Protein AF-A0AAV6YXL8-F1 (afdb_monomer_lite)

Structure (mmCIF, N/CA/C/O backbone):
data_AF-A0AAV6YXL8-F1
#
_entry.id   AF-A0AAV6YXL8-F1
#
loop_
_atom_site.group_PDB
_atom_site.id
_atom_site.type_symbol
_atom_site.label_atom_id
_atom_site.label_alt_id
_atom_site.label_comp_id
_atom_site.label_asym_id
_atom_site.label_entity_id
_atom_site.label_seq_id
_atom_site.pdbx_PDB_ins_code
_atom_site.Cartn_x
_atom_site.Cartn_y
_atom_site.Cartn_z
_atom_site.occupancy
_atom_site.B_iso_or_equiv
_atom_site.auth_seq_id
_atom_site.auth_comp_id
_atom_site.auth_asym_id
_atom_site.auth_atom_id
_atom_site.pdbx_PDB_model_num
ATOM 1 N N . MET A 1 1 ? -14.604 2.917 6.054 1.00 58.84 1 MET A N 1
ATOM 2 C CA . MET A 1 1 ? -14.615 3.523 4.702 1.00 58.84 1 MET A CA 1
ATOM 3 C C . MET A 1 1 ? -13.216 3.337 4.126 1.00 58.84 1 MET A C 1
ATOM 5 O O . MET A 1 1 ? -12.267 3.564 4.863 1.00 58.84 1 MET A O 1
ATOM 9 N N . VAL A 1 2 ? -13.074 2.840 2.894 1.00 69.81 2 VAL A N 1
ATOM 10 C CA . VAL A 1 2 ? -11.760 2.556 2.281 1.00 69.81 2 VAL A CA 1
ATOM 11 C C . VAL A 1 2 ? -11.340 3.763 1.444 1.00 69.81 2 VAL A C 1
ATOM 13 O O . VAL A 1 2 ? -12.095 4.184 0.570 1.00 69.81 2 VAL A O 1
ATOM 16 N N . HIS A 1 3 ? -10.162 4.331 1.714 1.00 80.69 3 HIS A N 1
ATOM 17 C CA . HIS A 1 3 ? -9.624 5.441 0.922 1.00 80.69 3 HIS A CA 1
ATOM 18 C C . HIS A 1 3 ? -9.340 4.992 -0.526 1.00 80.69 3 HIS A C 1
ATOM 20 O O . HIS A 1 3 ? -9.017 3.829 -0.770 1.00 80.69 3 HIS A O 1
ATOM 26 N N . SER A 1 4 ? -9.467 5.898 -1.500 1.00 84.00 4 SER A N 1
ATOM 27 C CA . SER A 1 4 ? -9.400 5.574 -2.937 1.00 84.00 4 SER A CA 1
ATOM 28 C C . SER A 1 4 ? -8.100 4.874 -3.350 1.00 84.00 4 SER A C 1
ATOM 30 O O . SER A 1 4 ? -8.143 3.969 -4.181 1.00 84.00 4 SER A O 1
ATOM 32 N N . SER A 1 5 ? -6.976 5.216 -2.713 1.00 80.94 5 SER A N 1
ATOM 33 C CA . SER A 1 5 ? -5.658 4.582 -2.909 1.00 80.94 5 SER A CA 1
ATOM 34 C C . SER A 1 5 ? -5.628 3.074 -2.615 1.00 80.94 5 SER A C 1
ATOM 36 O O . SER A 1 5 ? -4.765 2.358 -3.118 1.00 80.94 5 SER A O 1
ATOM 38 N N . TYR A 1 6 ? -6.581 2.581 -1.824 1.00 83.88 6 TYR A N 1
ATOM 39 C CA . TYR A 1 6 ? -6.676 1.185 -1.397 1.00 83.88 6 TYR A CA 1
ATOM 40 C C . TYR A 1 6 ? -7.799 0.411 -2.101 1.00 83.88 6 TYR A C 1
ATOM 42 O O . TYR A 1 6 ? -8.034 -0.767 -1.800 1.00 83.88 6 TYR A O 1
ATOM 50 N N . ARG A 1 7 ? -8.521 1.052 -3.032 1.00 86.12 7 ARG A N 1
ATOM 51 C CA . ARG A 1 7 ? -9.658 0.447 -3.735 1.00 86.12 7 ARG A CA 1
ATOM 52 C C . ARG A 1 7 ? -9.200 -0.767 -4.547 1.00 86.12 7 ARG A C 1
ATOM 54 O O . ARG A 1 7 ? -8.239 -0.692 -5.301 1.00 86.12 7 ARG A O 1
ATOM 61 N N . GLY A 1 8 ? -9.885 -1.899 -4.376 1.00 88.38 8 GLY A N 1
ATOM 62 C CA . GLY A 1 8 ? -9.566 -3.158 -5.067 1.00 88.38 8 GLY A CA 1
ATOM 63 C C . GLY A 1 8 ? -8.327 -3.895 -4.538 1.00 88.38 8 GLY A C 1
ATOM 64 O O . GLY A 1 8 ? -8.106 -5.047 -4.901 1.00 88.38 8 GLY A O 1
ATOM 65 N N . ARG A 1 9 ? -7.546 -3.263 -3.654 1.00 90.12 9 ARG A N 1
ATOM 66 C CA . ARG A 1 9 ? -6.368 -3.854 -3.003 1.00 90.12 9 ARG A CA 1
ATOM 67 C C . ARG A 1 9 ? -6.655 -4.295 -1.575 1.00 90.12 9 ARG A C 1
ATOM 69 O O . ARG A 1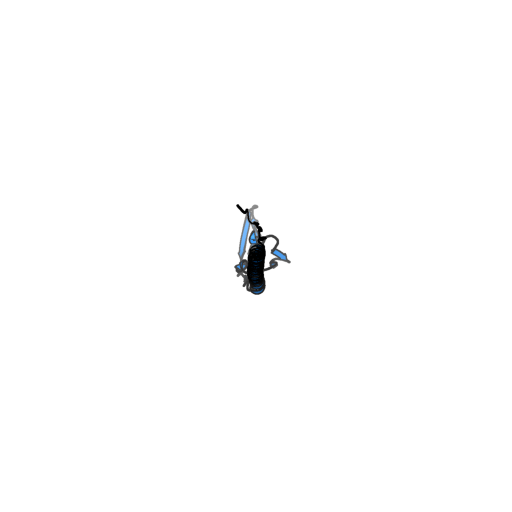 9 ? -5.953 -5.155 -1.064 1.00 90.12 9 ARG A O 1
ATOM 76 N N . THR A 1 10 ? -7.674 -3.728 -0.934 1.00 89.69 10 THR A N 1
ATOM 77 C CA . THR A 1 10 ? -8.016 -4.040 0.457 1.00 89.69 10 THR A CA 1
ATOM 78 C C . THR A 1 10 ? -9.213 -4.960 0.582 1.00 89.69 10 THR A C 1
ATOM 80 O O . THR A 1 10 ? -10.173 -4.879 -0.182 1.00 89.69 10 THR A O 1
ATOM 83 N N . GLU A 1 11 ? -9.141 -5.836 1.573 1.00 90.06 11 GLU A N 1
ATOM 84 C CA . GLU A 1 11 ? -10.178 -6.792 1.930 1.00 90.06 11 GLU A CA 1
ATOM 85 C C . GLU A 1 11 ? -10.206 -6.907 3.457 1.00 90.06 11 GLU A C 1
ATOM 87 O O . GLU A 1 11 ? -9.155 -7.045 4.078 1.00 90.06 11 GLU A O 1
ATOM 92 N N . LEU A 1 12 ? -11.391 -6.842 4.067 1.00 86.19 12 LEU A N 1
ATOM 93 C CA . LEU A 1 12 ? -11.545 -7.209 5.474 1.00 86.19 12 LEU A CA 1
ATOM 94 C C . LEU A 1 12 ? -11.766 -8.717 5.554 1.00 86.19 12 LEU A C 1
ATOM 96 O O . LEU A 1 12 ? -12.677 -9.245 4.918 1.00 86.19 12 LEU A O 1
ATOM 100 N N . ARG A 1 13 ? -10.928 -9.400 6.329 1.00 85.69 13 ARG A N 1
ATOM 101 C CA . ARG A 1 13 ? -11.048 -10.825 6.630 1.00 85.69 13 ARG A CA 1
ATOM 102 C C 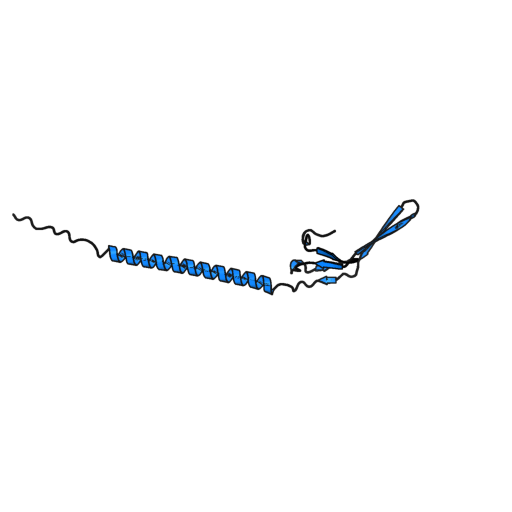. ARG A 1 13 ? -11.411 -10.980 8.100 1.00 85.69 13 ARG A C 1
ATOM 104 O O . ARG A 1 13 ? -10.907 -10.259 8.954 1.00 85.69 13 ARG A O 1
ATOM 111 N N . GLY A 1 14 ? -12.315 -11.908 8.397 1.00 82.69 14 GLY A N 1
ATOM 112 C CA . GLY A 1 14 ? -12.743 -12.133 9.776 1.00 82.69 14 GLY A CA 1
ATOM 113 C C . GLY A 1 14 ? -13.383 -10.890 10.425 1.00 82.69 14 GLY A C 1
ATOM 114 O O . GLY A 1 14 ? -14.026 -10.100 9.730 1.00 82.69 14 GLY A O 1
ATOM 115 N N . PRO A 1 15 ? -13.248 -10.721 11.755 1.00 79.25 15 PRO A N 1
ATOM 116 C CA . PRO A 1 15 ? -13.937 -9.664 12.495 1.00 79.25 15 PRO A CA 1
ATOM 117 C C . PRO A 1 15 ? -13.429 -8.250 12.181 1.00 79.25 15 PRO A C 1
ATOM 119 O O . PRO A 1 15 ? -14.227 -7.314 12.152 1.00 79.25 15 PRO A O 1
ATOM 122 N N . ALA A 1 16 ? -12.116 -8.083 11.980 1.00 83.69 16 ALA A N 1
ATOM 123 C CA . ALA A 1 16 ? -11.490 -6.774 11.770 1.00 83.69 16 ALA A CA 1
ATOM 124 C C . ALA A 1 16 ? -10.113 -6.836 11.075 1.00 83.69 16 ALA A C 1
ATOM 126 O O . ALA A 1 16 ? -9.376 -5.848 11.105 1.00 83.69 16 ALA A O 1
ATOM 127 N N . ASP A 1 17 ? -9.742 -7.960 10.453 1.00 87.38 17 ASP A N 1
ATOM 128 C CA . ASP A 1 17 ? -8.394 -8.109 9.903 1.00 87.38 17 ASP A CA 1
ATOM 129 C C . ASP A 1 17 ? -8.315 -7.427 8.537 1.00 87.38 17 ASP A C 1
ATOM 131 O O . ASP A 1 17 ? -8.953 -7.841 7.567 1.00 87.38 17 ASP A O 1
ATOM 135 N N . LEU A 1 18 ? -7.523 -6.360 8.444 1.00 88.06 18 LEU A N 1
ATOM 136 C CA . LEU A 1 18 ? -7.296 -5.654 7.189 1.00 88.06 18 LEU A CA 1
ATOM 137 C C . LEU A 1 18 ? -6.216 -6.364 6.373 1.00 88.06 18 LEU A C 1
ATOM 139 O O . LEU A 1 18 ? -5.033 -6.327 6.705 1.00 88.06 18 LEU A O 1
ATOM 143 N N . HIS A 1 19 ? -6.618 -6.961 5.257 1.00 89.69 19 HIS A N 1
ATOM 144 C CA . HIS A 1 19 ? -5.706 -7.494 4.259 1.00 89.69 19 HIS A CA 1
ATOM 145 C C . HIS A 1 19 ? -5.460 -6.457 3.158 1.00 89.69 19 HIS A C 1
ATOM 147 O O . HIS A 1 19 ? -6.408 -5.930 2.577 1.00 89.69 19 HIS A O 1
ATOM 153 N N . ILE A 1 20 ? -4.189 -6.188 2.847 1.00 90.06 20 ILE A N 1
ATOM 154 C CA . ILE A 1 20 ? -3.762 -5.275 1.778 1.00 90.06 20 ILE A CA 1
ATOM 155 C C . ILE A 1 20 ? -2.952 -6.073 0.752 1.00 90.06 20 ILE A C 1
ATOM 157 O O . ILE A 1 20 ? -1.903 -6.631 1.067 1.00 90.06 20 ILE A O 1
ATOM 161 N N . LYS A 1 21 ? -3.444 -6.145 -0.485 1.00 89.25 21 LYS A N 1
ATOM 162 C CA . LYS A 1 21 ? -2.800 -6.838 -1.604 1.00 89.25 21 LYS A CA 1
ATOM 163 C C . LYS A 1 21 ? -1.787 -5.931 -2.293 1.00 89.25 21 LYS A C 1
ATOM 165 O O . LYS A 1 21 ? -2.084 -4.778 -2.614 1.00 89.25 21 LYS A O 1
ATOM 170 N N . GLY A 1 22 ? -0.619 -6.504 -2.586 1.00 86.31 22 GLY A N 1
ATOM 171 C CA . GLY A 1 22 ? 0.456 -5.833 -3.315 1.00 86.31 22 GLY A CA 1
ATOM 172 C C . GLY A 1 22 ? 0.967 -4.596 -2.584 1.00 86.31 22 GLY A C 1
ATOM 173 O O . GLY A 1 22 ? 0.958 -3.528 -3.180 1.00 86.31 22 GLY A O 1
ATOM 174 N N . VAL A 1 23 ? 1.312 -4.733 -1.299 1.00 86.31 23 VAL A N 1
ATOM 175 C CA . VAL A 1 23 ? 1.867 -3.651 -0.464 1.00 86.31 23 VAL A CA 1
ATOM 176 C C . VAL A 1 23 ? 3.075 -3.013 -1.158 1.00 86.31 23 VAL A C 1
ATOM 178 O O . VAL A 1 23 ? 3.979 -3.725 -1.594 1.00 86.31 23 VAL A O 1
ATOM 181 N N . ASP A 1 24 ? 3.076 -1.687 -1.239 1.00 83.06 24 ASP A N 1
ATOM 182 C CA . ASP A 1 24 ? 4.117 -0.862 -1.858 1.00 83.06 24 ASP A CA 1
ATOM 183 C C . ASP A 1 24 ? 4.573 0.248 -0.889 1.00 83.06 24 ASP A C 1
ATOM 185 O O . ASP A 1 24 ? 3.991 0.458 0.176 1.00 83.06 24 ASP A O 1
ATOM 189 N N . ILE A 1 25 ? 5.621 0.985 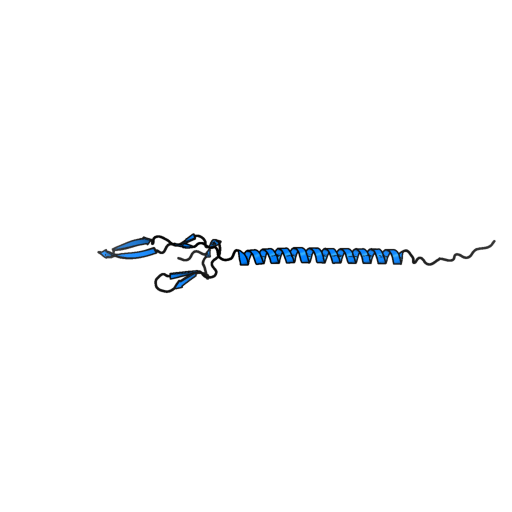-1.254 1.00 83.19 25 ILE A N 1
ATOM 190 C CA . ILE A 1 25 ? 6.228 2.039 -0.433 1.00 83.19 25 ILE A CA 1
ATOM 191 C C . ILE A 1 25 ? 5.242 3.154 -0.063 1.00 83.19 25 ILE A C 1
ATOM 193 O O . ILE A 1 25 ? 5.351 3.757 1.002 1.00 83.19 25 ILE A O 1
ATOM 197 N N . VAL A 1 26 ? 4.250 3.410 -0.919 1.00 83.12 26 VAL A N 1
ATOM 198 C CA . VAL A 1 26 ? 3.200 4.411 -0.674 1.00 83.12 26 VAL A CA 1
ATOM 199 C C . VAL A 1 26 ? 2.235 4.002 0.439 1.00 83.12 26 VAL A C 1
ATOM 201 O O . VAL A 1 26 ? 1.533 4.854 0.976 1.00 83.12 26 VAL A O 1
ATOM 204 N N . ASP A 1 27 ? 2.213 2.719 0.803 1.00 86.25 27 ASP A N 1
ATOM 205 C CA . ASP A 1 27 ? 1.376 2.196 1.879 1.00 86.25 27 ASP A CA 1
ATOM 206 C C . ASP A 1 27 ? 2.073 2.285 3.251 1.00 86.25 27 ASP A C 1
ATOM 208 O O . ASP A 1 27 ? 1.482 1.872 4.253 1.00 86.25 27 ASP A O 1
ATOM 212 N N . HIS A 1 28 ? 3.308 2.818 3.313 1.00 88.25 28 HIS A N 1
ATOM 213 C CA . HIS A 1 28 ? 4.036 3.055 4.561 1.00 88.25 28 HIS A CA 1
ATOM 214 C C . HIS A 1 28 ? 3.302 4.100 5.413 1.00 88.25 28 HIS A C 1
ATOM 216 O O . HIS A 1 28 ? 3.410 5.314 5.208 1.00 88.25 28 HIS A O 1
ATOM 222 N N . ALA A 1 29 ? 2.555 3.609 6.396 1.00 88.94 29 ALA A N 1
ATOM 223 C CA . ALA A 1 29 ? 1.717 4.409 7.271 1.00 88.94 29 ALA A CA 1
ATOM 224 C C . ALA A 1 29 ? 1.441 3.672 8.587 1.00 88.94 29 ALA A C 1
ATOM 226 O O . ALA A 1 29 ? 1.680 2.468 8.723 1.00 88.94 29 ALA A O 1
ATOM 227 N N . THR A 1 30 ? 0.893 4.397 9.559 1.00 90.94 30 THR A N 1
ATOM 228 C CA . THR A 1 30 ? 0.306 3.792 10.756 1.00 90.94 30 THR A CA 1
ATOM 229 C C . THR A 1 30 ? -1.168 3.510 10.499 1.00 90.94 30 THR A C 1
ATOM 231 O O . THR A 1 30 ? -1.939 4.419 10.191 1.00 90.94 30 THR A O 1
ATOM 234 N N . TYR A 1 31 ? -1.562 2.249 10.637 1.00 89.62 31 TYR A N 1
ATOM 235 C CA . TYR A 1 31 ? -2.934 1.796 10.459 1.00 89.62 31 TYR A CA 1
ATOM 236 C C . TYR A 1 31 ? -3.620 1.694 11.812 1.00 89.62 31 TYR A C 1
ATOM 238 O O . TYR A 1 31 ? -3.082 1.101 12.745 1.00 89.62 31 TYR A O 1
ATOM 246 N N . TYR A 1 32 ? -4.823 2.252 11.909 1.00 90.06 32 TYR A N 1
ATOM 247 C CA . TYR A 1 32 ? -5.624 2.234 13.126 1.00 90.06 32 TYR A CA 1
ATOM 248 C C . TYR A 1 32 ? -6.881 1.403 12.902 1.00 90.06 32 TYR A C 1
ATOM 250 O O . TYR A 1 32 ? -7.621 1.622 11.943 1.00 90.06 32 TYR A O 1
ATOM 258 N N . CYS A 1 33 ? -7.137 0.475 13.818 1.00 89.81 33 CYS A N 1
ATOM 259 C CA . CYS A 1 33 ? -8.443 -0.152 13.946 1.00 89.81 33 CYS A CA 1
ATOM 260 C C . CYS A 1 33 ? -9.300 0.705 14.881 1.00 89.81 33 CYS A C 1
ATOM 262 O O . CYS A 1 33 ? -8.803 1.181 15.905 1.00 89.81 33 CYS A O 1
ATOM 264 N N . PHE A 1 34 ? -10.568 0.914 14.539 1.00 90.56 34 PHE A N 1
ATOM 265 C CA . PHE A 1 34 ? -11.516 1.593 15.411 1.00 90.56 34 PHE A CA 1
ATOM 266 C C . PHE A 1 34 ? -12.833 0.830 15.465 1.00 90.56 34 PHE A C 1
ATOM 268 O O . PHE A 1 34 ? -13.234 0.183 14.497 1.00 90.56 34 PHE A O 1
ATOM 275 N N . VAL A 1 35 ? -13.522 0.947 16.595 1.00 89.62 35 VAL A N 1
ATOM 276 C CA . VAL A 1 35 ? -14.861 0.392 16.790 1.00 89.62 35 VAL A CA 1
ATOM 277 C C . VAL A 1 35 ? -15.840 1.517 17.092 1.00 89.62 35 VAL A C 1
ATOM 279 O O . VAL A 1 35 ? -15.537 2.430 17.860 1.00 89.62 35 VAL A O 1
ATOM 282 N N . LEU A 1 36 ? -17.017 1.456 16.470 1.00 91.62 36 LEU A N 1
ATOM 283 C CA . LEU A 1 36 ? -18.137 2.345 16.761 1.00 91.62 36 LEU A CA 1
ATOM 284 C C . LEU A 1 36 ? -19.111 1.601 17.672 1.00 91.62 36 LEU A C 1
ATOM 286 O O . LEU A 1 36 ? -19.833 0.710 17.228 1.00 91.62 36 LEU A O 1
ATOM 290 N N . LEU A 1 37 ? -19.133 1.981 18.942 1.00 90.94 37 LEU A N 1
ATOM 291 C CA . LEU A 1 37 ? -20.068 1.452 19.923 1.00 90.94 37 LEU A CA 1
ATOM 292 C C . LEU A 1 37 ? -21.318 2.323 19.904 1.00 90.94 37 LEU A C 1
ATOM 294 O O . LEU A 1 37 ? -21.220 3.542 20.023 1.00 90.94 37 LEU A O 1
ATOM 298 N N . LYS A 1 38 ? -22.484 1.701 19.750 1.00 92.25 38 LYS A N 1
ATOM 299 C CA . LYS A 1 38 ? -23.786 2.367 19.827 1.00 92.25 38 LYS A CA 1
ATOM 300 C C . LYS A 1 38 ? -24.522 1.859 21.055 1.00 92.25 38 LYS A C 1
ATOM 302 O O . LYS A 1 38 ? -24.599 0.650 21.254 1.00 92.25 38 LYS A O 1
ATOM 307 N N . PHE A 1 39 ? -25.079 2.762 21.849 1.00 89.62 39 PHE A N 1
ATOM 308 C CA . PHE A 1 39 ? -25.836 2.406 23.048 1.00 89.62 39 PHE A CA 1
ATOM 309 C C . PHE A 1 39 ? -27.125 3.217 23.138 1.00 89.62 39 PHE A C 1
ATOM 311 O O . PHE A 1 39 ? -27.218 4.354 22.673 1.00 89.62 39 PHE A O 1
ATOM 318 N N . CYS A 1 40 ? -28.136 2.595 23.736 1.00 89.75 40 CYS A N 1
ATOM 319 C CA . CYS A 1 40 ? -29.426 3.214 23.988 1.00 89.75 40 CYS A CA 1
ATOM 320 C C . CYS A 1 40 ? -29.356 3.986 25.304 1.00 89.75 40 CYS A C 1
ATOM 322 O O . CYS A 1 40 ? -29.081 3.403 26.350 1.00 89.75 40 CYS A O 1
ATOM 324 N N . LYS A 1 41 ? -29.644 5.287 25.258 1.00 85.88 41 LYS A N 1
ATOM 325 C CA . LYS A 1 41 ? -29.641 6.168 26.435 1.00 85.88 41 LYS A CA 1
ATOM 326 C C . LYS A 1 41 ? -31.029 6.309 27.085 1.00 85.88 41 LYS A C 1
ATOM 328 O O . LYS A 1 41 ? -31.191 7.088 28.016 1.00 85.88 41 LYS A O 1
ATOM 333 N N . GLY A 1 42 ? -32.021 5.554 26.596 1.00 81.62 42 GLY A N 1
ATOM 334 C CA . GLY A 1 42 ? -33.443 5.701 26.934 1.00 81.62 42 GLY A CA 1
ATOM 335 C C . GLY A 1 42 ? -34.164 6.699 26.016 1.00 81.62 42 GLY A C 1
ATOM 336 O O . GLY A 1 42 ? -33.524 7.410 25.248 1.00 81.62 42 GLY A O 1
ATOM 337 N N . ASN A 1 43 ? -35.502 6.729 26.055 1.00 82.88 43 ASN A N 1
ATOM 338 C CA . ASN A 1 43 ? -36.350 7.671 25.299 1.00 82.88 43 ASN A CA 1
ATOM 339 C C . ASN A 1 43 ? -36.026 7.793 23.793 1.00 82.88 43 ASN A C 1
ATOM 341 O O . ASN A 1 43 ? -36.030 8.892 23.246 1.00 82.88 43 ASN A O 1
ATOM 345 N N . ASN A 1 44 ? -35.732 6.676 23.116 1.00 79.94 44 ASN A N 1
ATOM 346 C CA . ASN A 1 44 ? -35.330 6.636 21.698 1.00 79.94 44 ASN A CA 1
ATOM 347 C C . ASN A 1 44 ? -34.051 7.432 21.360 1.00 79.94 44 ASN A C 1
ATOM 349 O O . ASN A 1 44 ? -33.755 7.658 20.188 1.00 79.94 44 ASN A O 1
ATOM 353 N N . ILE A 1 45 ? -33.269 7.831 22.365 1.00 84.81 45 ILE A N 1
ATOM 354 C CA . ILE A 1 45 ? -31.990 8.511 22.176 1.00 84.81 45 ILE A CA 1
ATOM 355 C C . ILE A 1 45 ? -30.905 7.445 22.013 1.00 84.81 45 ILE A C 1
ATOM 357 O O . ILE A 1 45 ? -30.663 6.630 22.910 1.00 84.81 45 ILE A O 1
ATOM 361 N N . MET A 1 46 ? -30.242 7.463 20.858 1.00 86.56 46 MET A N 1
ATOM 362 C CA . MET A 1 46 ? -29.013 6.710 20.626 1.00 86.56 46 MET A CA 1
ATOM 363 C C . MET A 1 46 ? -27.808 7.602 20.881 1.00 86.56 46 MET A C 1
ATOM 365 O O . MET A 1 46 ? -27.780 8.760 20.471 1.00 86.56 46 MET A O 1
ATOM 369 N N . ASP A 1 47 ? -26.803 7.030 21.523 1.00 90.75 47 ASP A N 1
ATOM 370 C CA . ASP A 1 47 ? -25.497 7.645 21.709 1.00 90.75 47 ASP A CA 1
ATOM 371 C C . ASP A 1 47 ? -24.435 6.728 21.087 1.00 90.75 47 ASP A C 1
ATOM 373 O O . ASP A 1 47 ? -24.669 5.529 20.874 1.00 90.75 47 ASP A O 1
ATOM 377 N N . SER A 1 48 ? -23.289 7.295 20.723 1.00 92.81 48 SER A N 1
ATOM 378 C CA . SER A 1 48 ? -22.217 6.530 20.099 1.00 92.81 48 SER A CA 1
ATOM 379 C C . SER A 1 48 ? -20.841 7.036 20.483 1.00 92.81 48 SER A C 1
ATOM 381 O O . SER A 1 48 ? -20.579 8.234 20.426 1.00 92.81 48 SER A O 1
ATOM 383 N N . ILE A 1 49 ? -19.940 6.107 20.792 1.00 93.62 49 ILE A N 1
ATOM 384 C CA . ILE A 1 49 ? -18.528 6.387 21.060 1.00 93.62 49 ILE A CA 1
ATOM 385 C C . ILE A 1 49 ? -17.683 5.641 20.032 1.00 93.62 49 ILE A C 1
ATOM 387 O O . ILE A 1 49 ? -17.940 4.477 19.717 1.00 93.62 49 ILE A O 1
ATOM 391 N N . ILE A 1 50 ? -16.651 6.317 19.531 1.00 94.12 50 ILE A N 1
ATOM 392 C CA . ILE A 1 50 ? -15.597 5.704 18.726 1.00 94.12 50 ILE A CA 1
ATOM 393 C C . ILE A 1 50 ? -14.413 5.421 19.645 1.00 94.12 50 ILE A C 1
ATOM 395 O O . ILE A 1 50 ? -13.939 6.322 20.334 1.00 94.12 50 ILE A O 1
ATOM 399 N N . GLN A 1 51 ? -13.927 4.183 19.640 1.00 92.62 51 GLN A N 1
ATOM 400 C CA . GLN A 1 51 ? -12.678 3.816 20.303 1.00 92.62 51 GLN A CA 1
ATOM 401 C C . GLN A 1 51 ? -11.639 3.432 19.260 1.00 92.62 51 GLN A C 1
ATOM 403 O O . GLN A 1 51 ? -11.947 2.694 18.324 1.00 92.62 51 GLN A O 1
ATOM 408 N N . TYR A 1 52 ? -10.416 3.919 19.440 1.00 92.69 52 TYR A N 1
ATOM 409 C CA . TYR A 1 52 ? -9.286 3.642 18.562 1.00 92.69 52 TYR A CA 1
ATOM 410 C C . TYR A 1 52 ? -8.322 2.679 19.247 1.00 92.69 52 TYR A C 1
ATOM 412 O O . TYR A 1 52 ? -8.016 2.829 20.429 1.00 92.69 52 TYR A O 1
ATOM 420 N N . GLY A 1 53 ? -7.822 1.704 18.495 1.00 91.12 53 GLY A N 1
ATOM 421 C CA . GLY A 1 53 ? -6.675 0.909 18.909 1.00 91.12 53 GLY A CA 1
ATOM 422 C C . GLY A 1 53 ? -5.382 1.727 18.875 1.00 91.12 53 GLY A C 1
ATOM 423 O O . GLY A 1 53 ? -5.324 2.810 18.293 1.00 91.12 53 GLY A O 1
ATOM 424 N N . ASN A 1 54 ? -4.313 1.165 19.443 1.00 93.88 54 ASN A N 1
ATOM 425 C CA . ASN A 1 54 ? -3.009 1.830 19.578 1.00 93.88 54 ASN A CA 1
ATOM 426 C C . ASN A 1 54 ? -2.308 2.138 18.235 1.00 93.88 54 ASN A C 1
ATOM 428 O O . ASN A 1 54 ? -1.328 2.876 18.185 1.00 93.88 54 ASN A O 1
ATOM 432 N N . GLY A 1 55 ? -2.819 1.571 17.142 1.00 92.12 55 GLY A N 1
ATOM 433 C CA . GLY A 1 55 ? -2.231 1.666 15.814 1.00 92.12 55 GLY A CA 1
ATOM 434 C C . GLY A 1 55 ? -1.109 0.652 15.594 1.00 92.12 55 GLY A C 1
ATOM 435 O O . GLY A 1 55 ? -0.483 0.151 16.527 1.00 92.12 55 GLY A O 1
ATOM 436 N N . THR A 1 56 ? -0.863 0.317 14.334 1.00 91.12 56 THR A N 1
ATOM 437 C CA . THR A 1 56 ? 0.226 -0.569 13.917 1.00 91.12 56 THR A CA 1
ATOM 438 C C . THR A 1 56 ? 0.947 0.064 12.743 1.00 91.12 56 THR A C 1
ATOM 440 O O . THR A 1 56 ? 0.320 0.447 11.754 1.00 91.12 56 THR A O 1
ATOM 443 N N . LYS A 1 57 ? 2.267 0.208 12.864 1.00 91.44 57 LYS A N 1
ATOM 444 C CA . LYS A 1 57 ? 3.095 0.762 11.798 1.00 91.44 57 LYS A CA 1
ATOM 445 C C . LYS A 1 57 ? 3.352 -0.316 10.750 1.00 91.44 57 LYS A C 1
ATOM 447 O O . LYS A 1 57 ? 3.841 -1.392 11.087 1.00 91.44 57 LYS A O 1
ATOM 452 N N . LEU A 1 58 ? 3.014 -0.025 9.498 1.00 87.88 58 LEU A N 1
ATOM 453 C CA . LEU A 1 58 ? 3.385 -0.856 8.362 1.00 87.88 58 LEU A CA 1
ATOM 454 C C . LEU A 1 58 ? 4.630 -0.256 7.717 1.00 87.88 58 LEU A C 1
ATOM 456 O O . LEU A 1 58 ? 4.557 0.781 7.057 1.00 87.88 58 LEU A O 1
ATOM 460 N N . ASP A 1 59 ? 5.765 -0.921 7.895 1.00 83.88 59 ASP A N 1
ATOM 461 C CA . ASP A 1 59 ? 6.999 -0.533 7.227 1.00 83.88 59 ASP A CA 1
ATOM 462 C C . ASP A 1 59 ? 7.042 -1.175 5.831 1.00 83.88 59 ASP A C 1
ATOM 464 O O . ASP A 1 59 ? 7.338 -2.359 5.663 1.00 83.88 59 ASP A O 1
ATOM 468 N N . GLY A 1 60 ? 6.692 -0.386 4.811 1.00 66.69 60 GLY A N 1
ATOM 469 C CA . GLY A 1 60 ? 6.735 -0.776 3.402 1.00 66.69 60 GLY A CA 1
ATOM 470 C C . GLY A 1 60 ? 8.166 -0.909 2.877 1.00 66.69 60 GLY A C 1
ATOM 471 O O . GLY A 1 60 ? 8.598 -0.101 2.065 1.00 66.69 60 GLY A O 1
ATOM 472 N N . ASN A 1 61 ? 8.906 -1.929 3.317 1.00 60.19 61 ASN A N 1
ATOM 473 C CA . ASN A 1 61 ? 10.196 -2.302 2.713 1.00 60.19 61 ASN A CA 1
ATOM 474 C C . ASN A 1 61 ? 10.034 -3.190 1.462 1.00 60.19 61 ASN A C 1
ATOM 476 O O . ASN A 1 61 ? 11.018 -3.569 0.825 1.00 60.19 61 ASN A O 1
ATOM 480 N N . GLY A 1 62 ? 8.798 -3.545 1.104 1.00 55.38 62 GLY A N 1
ATOM 481 C CA . GLY A 1 62 ? 8.499 -4.378 -0.053 1.00 55.38 62 GLY A CA 1
ATOM 482 C C . GLY A 1 62 ? 8.732 -3.632 -1.365 1.00 55.38 62 GLY A C 1
ATOM 483 O O . GLY A 1 62 ? 8.186 -2.556 -1.569 1.00 55.38 62 GLY A O 1
ATOM 484 N N . SER A 1 63 ? 9.491 -4.255 -2.274 1.00 54.00 63 SER A N 1
ATOM 485 C CA . SER A 1 63 ? 9.616 -3.890 -3.696 1.00 54.00 63 SER A CA 1
ATOM 486 C C . SER A 1 63 ? 10.654 -2.821 -4.095 1.00 54.00 63 SER A C 1
ATOM 488 O O . SER A 1 63 ? 10.587 -2.277 -5.203 1.00 54.00 63 SER A O 1
ATOM 490 N N . LEU A 1 64 ? 11.707 -2.587 -3.305 1.00 52.12 64 LEU A N 1
ATOM 491 C CA . LEU A 1 64 ? 12.897 -1.929 -3.876 1.00 52.12 64 LEU A CA 1
ATOM 492 C C . LEU A 1 64 ? 13.491 -2.749 -5.037 1.00 52.12 64 LEU A C 1
ATOM 494 O O . LEU A 1 64 ? 13.911 -2.173 -6.035 1.00 52.12 64 LEU A O 1
ATOM 498 N N . GLU A 1 65 ? 13.467 -4.082 -4.960 1.00 51.81 65 GLU A N 1
ATOM 499 C CA . GLU A 1 65 ? 14.018 -4.950 -6.011 1.00 51.81 65 GLU A CA 1
ATOM 500 C C . GLU A 1 65 ? 13.204 -4.934 -7.309 1.00 51.81 65 GLU A C 1
ATOM 502 O O . GLU A 1 65 ? 13.786 -4.847 -8.389 1.00 51.81 65 GLU A O 1
ATOM 507 N N . SER A 1 66 ? 11.867 -4.950 -7.231 1.00 51.31 66 SER A N 1
ATOM 508 C CA . SER A 1 66 ? 11.023 -4.933 -8.435 1.00 51.31 66 SER A CA 1
ATOM 509 C C . SER A 1 66 ? 11.165 -3.605 -9.177 1.00 51.31 66 SER A C 1
ATOM 511 O O . SER A 1 66 ? 11.427 -3.592 -10.377 1.00 51.31 66 SER A O 1
ATOM 513 N N . ARG A 1 67 ? 11.108 -2.472 -8.459 1.00 53.31 67 ARG A N 1
ATOM 514 C CA . ARG A 1 67 ? 11.276 -1.139 -9.060 1.00 53.31 67 ARG A CA 1
ATOM 515 C C . ARG A 1 67 ? 12.674 -0.953 -9.657 1.00 53.31 67 ARG A C 1
ATOM 517 O O . ARG A 1 67 ? 12.793 -0.462 -10.775 1.00 53.31 67 ARG A O 1
ATOM 524 N N . ARG A 1 68 ? 13.717 -1.431 -8.967 1.00 56.88 68 ARG A N 1
ATOM 525 C CA . ARG A 1 68 ? 15.098 -1.400 -9.471 1.00 56.88 68 ARG A CA 1
ATOM 526 C C . ARG A 1 68 ? 15.250 -2.233 -10.747 1.00 56.88 68 ARG A C 1
ATOM 528 O O . ARG A 1 68 ? 15.929 -1.792 -11.666 1.00 56.88 68 ARG A O 1
ATOM 535 N N . ASN A 1 69 ? 14.583 -3.383 -10.847 1.00 60.28 69 ASN A N 1
ATOM 536 C CA . ASN A 1 69 ? 14.613 -4.205 -12.059 1.00 60.28 69 ASN A CA 1
ATOM 537 C C . ASN A 1 69 ? 13.921 -3.527 -13.250 1.00 60.28 69 ASN A C 1
ATOM 539 O O . ASN A 1 69 ? 14.458 -3.579 -14.356 1.00 60.28 69 ASN A O 1
ATOM 543 N N . TYR A 1 70 ? 12.786 -2.849 -13.044 1.00 65.19 70 TYR A N 1
ATOM 544 C CA . TYR A 1 70 ? 12.131 -2.084 -14.114 1.00 65.19 70 TYR A CA 1
ATOM 545 C C . TYR A 1 70 ? 12.977 -0.894 -14.579 1.00 65.19 70 TYR A C 1
ATOM 547 O O . TYR A 1 70 ? 13.104 -0.679 -15.787 1.00 65.19 70 TYR A O 1
ATOM 555 N N . ASP A 1 71 ? 13.605 -0.167 -13.655 1.00 71.94 71 ASP A N 1
ATOM 556 C CA . ASP A 1 71 ? 14.490 0.949 -14.003 1.00 71.94 71 ASP A CA 1
ATOM 557 C C . ASP A 1 71 ? 15.727 0.461 -14.773 1.00 71.94 71 ASP A C 1
ATOM 559 O O . ASP A 1 71 ? 16.072 1.022 -15.813 1.00 71.94 71 ASP A O 1
ATOM 563 N N . VAL A 1 72 ? 16.357 -0.635 -14.334 1.00 77.44 72 VAL A N 1
ATOM 564 C CA . VAL A 1 72 ? 17.518 -1.220 -15.026 1.00 77.44 72 VAL A CA 1
ATOM 565 C C . VAL A 1 72 ? 17.135 -1.726 -16.417 1.00 77.44 72 VAL A C 1
ATOM 567 O O . VAL A 1 72 ? 17.831 -1.414 -17.381 1.00 77.44 72 VAL A O 1
ATOM 570 N N . LEU A 1 73 ? 16.020 -2.450 -16.559 1.00 81.00 73 LEU A N 1
ATOM 571 C CA . LEU A 1 73 ? 15.560 -2.945 -17.861 1.00 81.00 73 LEU A CA 1
ATOM 572 C C . LEU A 1 73 ? 15.266 -1.787 -18.826 1.00 81.00 73 LEU A C 1
ATOM 574 O O . LEU A 1 73 ? 15.652 -1.839 -19.993 1.00 81.00 73 LEU A O 1
ATOM 578 N N . THR A 1 74 ? 14.630 -0.725 -18.328 1.00 83.56 74 THR A N 1
ATOM 579 C CA . THR A 1 74 ? 14.301 0.472 -19.115 1.00 83.56 74 THR A CA 1
ATOM 580 C C . THR A 1 74 ? 15.565 1.181 -19.593 1.00 83.56 74 THR A C 1
ATOM 582 O O . THR A 1 74 ? 15.672 1.529 -20.769 1.00 83.56 74 THR A O 1
ATOM 585 N N . VAL A 1 75 ? 16.560 1.340 -18.714 1.00 85.69 75 VAL A N 1
ATOM 586 C CA . VAL A 1 75 ? 17.855 1.937 -19.068 1.00 85.69 75 VAL A CA 1
ATOM 587 C C . VAL A 1 75 ? 18.606 1.066 -20.079 1.00 85.69 75 VAL A C 1
ATOM 589 O O . VAL A 1 75 ? 19.116 1.591 -21.069 1.00 85.69 75 VAL A O 1
ATOM 592 N N . VAL A 1 76 ? 18.641 -0.256 -19.886 1.00 88.56 76 VAL A N 1
ATOM 593 C CA . VAL A 1 76 ? 19.310 -1.194 -20.804 1.00 88.56 76 VAL A CA 1
ATOM 594 C C . VAL A 1 76 ? 18.657 -1.181 -22.186 1.00 88.56 76 VAL A C 1
ATOM 596 O O . VAL A 1 76 ? 19.364 -1.081 -23.189 1.00 88.56 76 VAL A O 1
ATOM 599 N N . LEU A 1 77 ? 17.323 -1.218 -22.257 1.00 89.75 77 LEU A N 1
ATOM 600 C CA . LEU A 1 77 ? 16.582 -1.122 -23.518 1.00 89.75 77 LEU A CA 1
ATOM 601 C C . LEU A 1 77 ? 16.851 0.208 -24.222 1.00 89.75 77 LEU A C 1
ATOM 603 O O . LEU A 1 77 ? 17.145 0.221 -25.416 1.00 89.75 77 LEU A O 1
ATOM 607 N N . TYR A 1 78 ? 16.809 1.320 -23.487 1.00 92.00 78 TYR A N 1
ATOM 608 C CA . TYR A 1 78 ? 17.063 2.643 -24.047 1.00 92.00 78 TYR A CA 1
ATOM 609 C C . TYR A 1 78 ? 18.481 2.768 -24.625 1.00 92.00 78 TYR A C 1
ATOM 611 O O . TYR A 1 78 ? 18.654 3.201 -25.767 1.00 92.00 78 TYR A O 1
ATOM 619 N N . VAL A 1 79 ? 19.501 2.344 -23.871 1.00 92.69 79 VAL A N 1
ATOM 620 C CA . VAL A 1 79 ? 20.901 2.362 -24.325 1.00 92.69 79 VAL A CA 1
ATOM 621 C C . VAL A 1 79 ? 21.107 1.411 -25.508 1.00 92.69 79 VAL A C 1
ATOM 623 O O . VAL A 1 79 ? 21.756 1.787 -26.486 1.00 92.69 79 VAL A O 1
ATOM 626 N N . GLY A 1 80 ? 20.522 0.211 -25.460 1.00 92.62 80 GLY A N 1
ATOM 627 C CA . GLY A 1 80 ? 20.600 -0.779 -26.535 1.00 92.62 80 GLY A CA 1
ATOM 628 C C . GLY A 1 80 ? 20.003 -0.273 -27.848 1.00 92.62 80 GLY A C 1
ATOM 629 O O . GLY A 1 80 ? 20.673 -0.300 -28.880 1.00 92.62 80 GLY A O 1
ATOM 630 N N . ILE A 1 81 ? 18.779 0.264 -27.807 1.00 94.38 81 ILE A N 1
ATOM 631 C CA . ILE A 1 81 ? 18.089 0.811 -28.985 1.00 94.38 81 ILE A CA 1
ATOM 632 C C . ILE A 1 81 ? 18.859 2.005 -29.556 1.00 94.38 81 ILE A C 1
ATOM 634 O O . ILE A 1 81 ? 19.074 2.077 -30.766 1.00 94.38 81 ILE A O 1
ATOM 638 N N . LYS A 1 82 ? 19.332 2.922 -28.703 1.00 92.94 82 LYS A N 1
ATOM 639 C CA . LYS A 1 82 ? 20.099 4.093 -29.147 1.00 92.94 82 LYS A CA 1
ATOM 640 C C . LYS A 1 82 ? 21.385 3.691 -29.875 1.00 92.94 82 LYS A C 1
ATOM 642 O O . LYS A 1 82 ? 21.686 4.246 -30.932 1.00 92.94 82 LYS A O 1
ATOM 647 N N . ASN A 1 83 ? 22.120 2.715 -29.342 1.00 92.62 83 ASN A N 1
ATOM 648 C CA . ASN A 1 83 ? 23.343 2.214 -29.972 1.00 92.62 83 ASN A CA 1
ATOM 649 C C . ASN A 1 83 ? 23.057 1.471 -31.285 1.00 92.62 83 ASN A C 1
ATOM 651 O O . ASN A 1 83 ? 23.797 1.645 -32.252 1.00 92.62 83 ASN A O 1
ATOM 655 N N . LEU A 1 84 ? 21.966 0.702 -31.351 1.00 95.12 84 LEU A N 1
ATOM 656 C CA . LEU A 1 84 ? 21.544 0.021 -32.576 1.00 95.12 84 LEU A CA 1
ATOM 657 C C . LEU A 1 84 ? 21.220 1.023 -33.693 1.00 95.12 84 LEU A C 1
ATOM 659 O O . LEU A 1 84 ? 21.715 0.881 -34.810 1.00 95.12 84 LEU A O 1
ATOM 663 N N . ILE A 1 85 ? 20.442 2.067 -33.385 1.00 95.25 85 ILE A N 1
ATOM 664 C CA . ILE A 1 85 ? 20.104 3.130 -34.345 1.00 95.25 85 ILE A CA 1
ATOM 665 C C . ILE A 1 85 ? 21.377 3.822 -34.845 1.00 95.25 85 ILE A C 1
ATOM 667 O O . ILE A 1 85 ? 21.540 4.018 -36.050 1.00 95.25 85 ILE A O 1
ATOM 671 N N . LEU A 1 86 ? 22.306 4.149 -33.941 1.00 95.06 86 LEU A N 1
ATOM 672 C CA . LEU A 1 86 ? 23.571 4.787 -34.306 1.00 95.06 86 LEU A CA 1
ATOM 673 C C . LEU A 1 86 ? 24.400 3.909 -35.260 1.00 95.06 86 LEU A C 1
ATOM 675 O O . LEU A 1 86 ? 24.921 4.408 -36.257 1.00 95.06 86 LEU A O 1
ATOM 679 N N . ALA A 1 87 ? 24.478 2.601 -35.003 1.00 94.75 87 ALA A N 1
ATOM 680 C CA . ALA A 1 87 ? 25.194 1.659 -35.861 1.00 94.75 87 ALA A CA 1
ATOM 681 C C . ALA A 1 87 ? 24.572 1.554 -37.267 1.00 94.75 87 ALA A C 1
ATOM 683 O O . ALA A 1 87 ? 25.290 1.551 -38.272 1.00 94.75 87 ALA A O 1
ATOM 684 N N . VAL A 1 88 ? 23.240 1.530 -37.365 1.00 96.00 88 VAL A N 1
ATOM 685 C CA . VAL A 1 88 ? 22.530 1.519 -38.657 1.00 96.00 88 VAL A CA 1
ATOM 686 C C . VAL A 1 88 ? 22.793 2.809 -39.443 1.00 96.00 88 VAL A C 1
ATOM 688 O O . VAL A 1 88 ? 23.104 2.757 -40.630 1.00 96.00 88 VAL A O 1
ATOM 691 N N . LEU A 1 89 ? 22.752 3.974 -38.794 1.00 95.38 89 LEU A N 1
ATOM 692 C CA . LEU A 1 89 ? 23.037 5.249 -39.462 1.00 95.38 89 LEU A CA 1
ATOM 693 C C . LEU A 1 89 ? 24.488 5.337 -39.962 1.00 95.38 89 LEU A C 1
ATOM 695 O O . LEU A 1 89 ? 24.732 5.822 -41.071 1.00 95.38 89 LEU A O 1
ATOM 699 N N . LEU A 1 90 ? 25.451 4.837 -39.182 1.00 94.62 90 LEU A N 1
ATOM 700 C CA . LEU A 1 90 ? 26.863 4.804 -39.576 1.00 94.62 90 LEU A CA 1
ATOM 701 C C . LEU A 1 90 ? 27.103 3.862 -40.759 1.00 94.62 90 LEU A C 1
ATOM 703 O O . LEU A 1 90 ? 27.781 4.238 -41.715 1.00 94.62 90 LEU A O 1
ATOM 707 N N . THR A 1 91 ? 26.518 2.664 -40.735 1.00 94.25 91 THR A N 1
ATOM 708 C CA . THR A 1 91 ? 26.646 1.703 -41.843 1.00 94.25 91 THR A CA 1
ATOM 709 C C . THR A 1 91 ? 26.023 2.240 -43.130 1.00 94.25 91 THR A C 1
ATOM 711 O O . THR A 1 91 ? 26.671 2.195 -44.175 1.00 94.25 91 THR A O 1
ATOM 714 N N . LEU A 1 92 ? 24.830 2.839 -43.065 1.00 93.88 92 LEU A N 1
ATOM 715 C CA . LEU A 1 92 ? 24.208 3.501 -44.215 1.00 93.88 92 LEU A CA 1
ATOM 716 C C . LEU A 1 92 ? 25.059 4.659 -44.752 1.00 93.88 92 LEU A C 1
ATOM 718 O O . LEU A 1 92 ? 25.234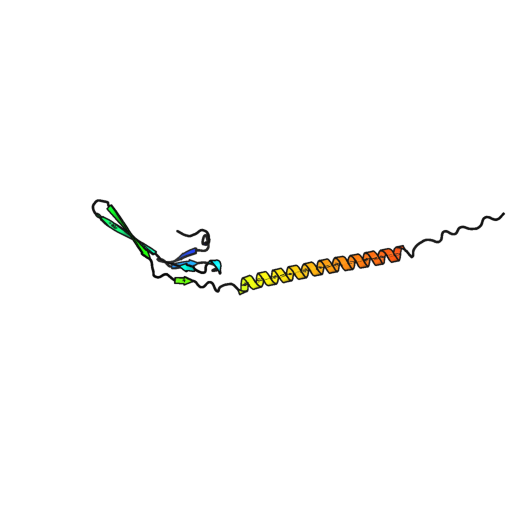 4.773 -45.965 1.00 93.88 92 LEU A O 1
ATOM 722 N N . SER A 1 93 ? 25.637 5.482 -43.874 1.00 92.19 93 SER A N 1
ATOM 723 C CA . SER A 1 93 ? 26.521 6.585 -44.277 1.00 92.19 93 SER A CA 1
ATOM 724 C C . SER A 1 93 ? 27.774 6.076 -44.995 1.00 92.19 93 SER A C 1
ATOM 726 O O . SER A 1 93 ? 28.154 6.605 -46.040 1.00 92.19 93 SER A O 1
ATOM 728 N N . LEU A 1 94 ? 28.393 5.006 -44.487 1.00 92.62 94 LEU A N 1
ATOM 729 C CA . LEU A 1 94 ? 29.550 4.377 -45.128 1.00 92.62 94 LEU A CA 1
ATOM 730 C C . LEU A 1 94 ? 29.188 3.760 -46.485 1.00 92.62 94 LEU A C 1
ATOM 732 O O . LEU A 1 94 ? 29.934 3.925 -47.451 1.00 92.62 94 LEU A O 1
ATOM 736 N N . LEU A 1 95 ? 28.034 3.093 -46.587 1.00 91.00 95 LEU A N 1
ATOM 737 C CA . LEU A 1 95 ? 27.532 2.547 -47.851 1.00 91.00 95 LEU A CA 1
ATOM 738 C C . LEU A 1 95 ? 27.250 3.654 -48.872 1.00 91.00 95 LEU A C 1
ATOM 740 O O . LEU A 1 95 ? 27.621 3.521 -50.039 1.00 91.00 95 LEU A O 1
ATOM 744 N N . TYR A 1 96 ? 26.658 4.765 -48.435 1.00 90.31 96 TYR A N 1
ATOM 745 C CA . TYR A 1 96 ? 26.408 5.928 -49.281 1.00 90.31 96 TYR A CA 1
ATOM 746 C C . TYR A 1 96 ? 27.713 6.538 -49.810 1.00 90.31 96 TYR A C 1
ATOM 748 O O . TYR A 1 96 ? 27.840 6.792 -51.010 1.00 90.31 96 TYR A O 1
ATOM 756 N N . LEU A 1 97 ? 28.721 6.703 -48.946 1.00 86.88 97 LEU A N 1
ATOM 757 C CA . LEU A 1 97 ? 30.040 7.201 -49.343 1.00 86.88 97 LEU A CA 1
ATOM 758 C C . LEU A 1 97 ? 30.759 6.245 -50.303 1.00 86.88 97 LEU A C 1
ATOM 760 O O . LEU A 1 97 ? 31.341 6.699 -51.289 1.00 86.88 97 LEU A O 1
ATOM 764 N N . LYS A 1 98 ? 30.699 4.929 -50.061 1.00 87.00 98 LYS A N 1
ATOM 765 C CA . LYS A 1 98 ? 31.281 3.920 -50.961 1.00 87.00 98 LYS A CA 1
ATOM 766 C C . LYS A 1 98 ? 30.626 3.963 -52.342 1.00 87.00 98 LYS A C 1
ATOM 768 O O . LYS A 1 98 ? 31.332 3.944 -53.346 1.00 87.00 98 LYS A O 1
ATOM 773 N N . ARG A 1 99 ? 29.294 4.069 -52.396 1.00 85.25 99 ARG A N 1
ATOM 774 C CA . ARG A 1 99 ? 28.546 4.182 -53.655 1.00 85.25 99 ARG A CA 1
ATOM 775 C C . ARG A 1 99 ? 28.915 5.450 -54.426 1.00 85.25 99 ARG A C 1
ATOM 777 O O . ARG A 1 99 ? 29.121 5.365 -55.629 1.00 85.25 99 ARG A O 1
ATOM 784 N N . ARG A 1 100 ? 29.064 6.596 -53.746 1.00 82.06 100 ARG A N 1
ATOM 785 C CA . ARG A 1 100 ? 29.520 7.842 -54.389 1.00 82.06 100 ARG A CA 1
ATOM 786 C C . ARG A 1 100 ? 30.913 7.723 -55.004 1.00 82.06 100 ARG A C 1
ATOM 788 O O . ARG A 1 100 ? 31.100 8.220 -56.106 1.00 82.06 100 ARG A O 1
ATOM 795 N N . ARG A 1 101 ? 31.871 7.070 -54.333 1.00 71.38 101 ARG A N 1
ATOM 796 C CA . ARG A 1 101 ? 33.215 6.873 -54.913 1.00 71.38 101 ARG A CA 1
ATOM 797 C C . ARG A 1 101 ? 33.165 6.029 -56.184 1.00 71.38 101 ARG A C 1
ATOM 799 O O . ARG A 1 101 ? 33.713 6.441 -57.192 1.00 71.38 101 ARG A O 1
ATOM 806 N N . LEU A 1 102 ? 32.429 4.917 -56.159 1.00 66.88 102 LEU A N 1
ATOM 807 C CA . LEU A 1 102 ? 32.281 4.041 -57.328 1.00 66.88 102 LEU A CA 1
ATOM 808 C C . LEU A 1 102 ? 31.614 4.733 -58.526 1.00 66.88 102 LEU A C 1
ATOM 810 O O . LEU A 1 102 ? 31.847 4.343 -59.661 1.00 66.88 102 LEU A O 1
ATOM 814 N N . GLN A 1 103 ? 30.787 5.750 -58.283 1.00 60.31 103 GLN A N 1
ATOM 815 C CA . GLN A 1 103 ? 30.122 6.514 -59.336 1.00 60.31 103 GLN A CA 1
ATOM 816 C C . GLN A 1 10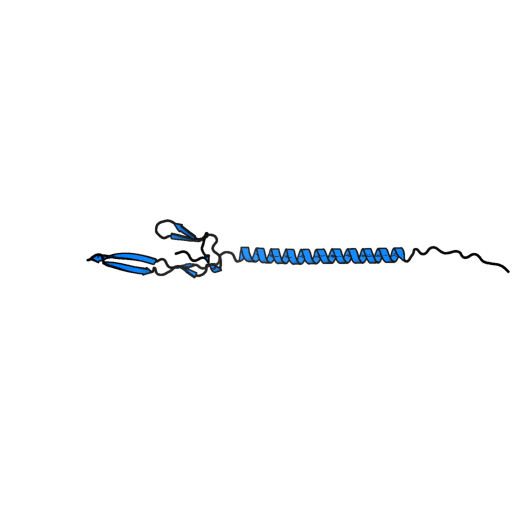3 ? 30.995 7.658 -59.891 1.00 60.31 103 GLN A C 1
ATOM 818 O O . GLN A 1 103 ? 30.685 8.181 -60.954 1.00 60.31 103 GLN A O 1
ATOM 823 N N . SER A 1 104 ? 32.079 8.029 -59.196 1.00 58.00 104 SER A N 1
ATOM 824 C CA . SER A 1 104 ? 33.037 9.056 -59.629 1.00 58.00 104 SER A CA 1
ATOM 825 C C . SER A 1 104 ? 34.181 8.503 -60.492 1.00 58.00 104 SER A C 1
ATOM 827 O O . SER A 1 104 ? 34.804 9.283 -61.200 1.00 58.00 104 SER A O 1
ATOM 829 N N . ASP A 1 105 ? 34.434 7.188 -60.466 1.00 57.09 105 ASP A N 1
ATOM 830 C CA . ASP A 1 105 ? 35.456 6.506 -61.289 1.00 57.09 105 ASP A CA 1
ATOM 831 C C . ASP A 1 105 ? 34.906 6.017 -62.652 1.00 57.09 105 ASP A C 1
ATOM 833 O O . ASP A 1 105 ? 35.557 5.250 -63.356 1.00 57.09 105 ASP A O 1
ATOM 837 N N . GLY A 1 106 ? 33.681 6.415 -63.015 1.00 49.59 106 GLY A N 1
ATOM 838 C CA . GLY A 1 106 ? 32.950 5.911 -64.182 1.00 49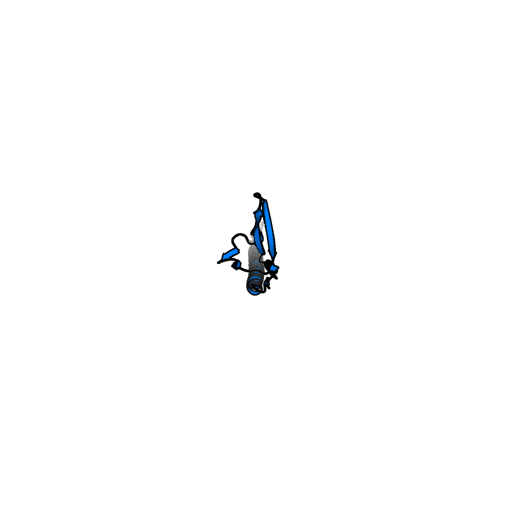.59 106 GLY A CA 1
ATOM 839 C C . GLY A 1 106 ? 32.456 6.992 -65.143 1.00 49.59 106 GLY A C 1
ATOM 840 O O . GLY A 1 106 ? 31.303 6.917 -65.566 1.00 49.59 106 GLY A O 1
ATOM 841 N N . GLU A 1 107 ? 33.277 7.989 -65.489 1.00 47.47 107 GLU A N 1
ATOM 842 C CA . GLU A 1 107 ? 33.022 8.772 -66.709 1.00 47.47 107 GLU A CA 1
ATOM 843 C C . GLU A 1 107 ? 33.481 7.984 -67.953 1.00 47.47 107 GLU A C 1
ATOM 845 O O . GLU A 1 107 ? 34.603 7.474 -67.968 1.00 47.47 107 GLU A O 1
ATOM 850 N N . PRO A 1 108 ? 32.650 7.869 -69.007 1.00 45.19 108 PRO A N 1
ATOM 851 C CA . PRO A 1 108 ? 33.092 7.371 -70.302 1.00 45.19 108 PRO A CA 1
ATOM 852 C C . PRO A 1 108 ? 33.939 8.435 -71.014 1.00 45.19 108 PRO A C 1
ATOM 854 O O . PRO A 1 108 ? 33.502 9.572 -71.184 1.00 45.19 108 PRO A O 1
ATOM 857 N N . GLU A 1 109 ? 35.128 8.044 -71.480 1.00 43.94 109 GLU A N 1
ATOM 858 C CA . GLU A 1 109 ? 35.906 8.797 -72.469 1.00 43.94 109 GLU A CA 1
ATOM 859 C C . GLU A 1 109 ? 35.023 9.113 -73.687 1.00 43.94 109 GLU A C 1
ATOM 861 O O . GLU A 1 109 ? 34.712 8.238 -74.500 1.00 43.94 109 GLU A O 1
ATOM 866 N N . ILE A 1 110 ? 34.629 10.377 -73.847 1.00 44.88 110 ILE A N 1
ATOM 867 C CA . ILE A 1 110 ? 34.130 10.874 -75.127 1.00 44.88 110 ILE A CA 1
ATOM 868 C C . ILE A 1 110 ? 35.359 11.110 -76.008 1.00 44.88 110 ILE A C 1
ATOM 870 O O . ILE A 1 110 ? 36.018 12.145 -75.930 1.00 44.88 110 ILE A O 1
ATOM 874 N N . TYR A 1 111 ? 35.669 10.117 -76.844 1.00 42.59 111 TYR A N 1
ATOM 875 C CA . TYR A 1 111 ? 36.556 10.270 -77.994 1.00 42.59 111 TYR A CA 1
ATOM 876 C C . TYR A 1 111 ? 35.990 11.349 -78.928 1.00 42.59 111 TYR A C 1
ATOM 878 O O . TYR A 1 111 ? 34.989 11.132 -79.609 1.00 42.59 111 TYR A O 1
ATOM 886 N N . LEU A 1 112 ? 36.654 12.501 -78.995 1.00 45.84 112 LEU A N 1
ATOM 887 C CA . LEU A 1 112 ? 36.539 13.433 -80.114 1.00 45.84 112 LEU A CA 1
ATOM 888 C C . LEU A 1 112 ? 37.735 13.189 -81.042 1.00 45.84 112 LEU A C 1
ATOM 890 O O . LEU A 1 112 ? 38.871 13.535 -80.723 1.00 45.84 112 LEU A O 1
ATOM 894 N N . GLN A 1 113 ? 37.467 12.527 -82.169 1.00 45.62 113 GLN A N 1
ATOM 895 C CA . GLN A 1 113 ? 38.396 12.397 -83.294 1.00 45.62 113 GLN A CA 1
ATOM 896 C C . GLN A 1 113 ? 38.594 13.746 -84.019 1.00 45.62 113 GLN A C 1
ATOM 898 O O . GLN A 1 113 ? 37.739 14.629 -83.917 1.00 45.62 113 GLN A O 1
ATOM 903 N N . PRO A 1 114 ? 39.721 13.916 -84.737 1.00 51.41 114 PRO A N 1
ATOM 904 C CA . PRO A 1 114 ? 40.194 15.206 -85.225 1.00 51.41 114 PRO A CA 1
ATOM 905 C C . PRO A 1 114 ? 39.501 15.608 -86.532 1.00 51.41 114 PRO A C 1
ATOM 907 O O . PRO A 1 114 ? 39.244 14.758 -87.383 1.00 51.41 114 PRO A O 1
ATOM 910 N N . LEU A 1 115 ? 39.250 16.907 -86.719 1.00 48.44 115 LEU A N 1
ATOM 911 C CA . LEU A 1 115 ? 38.956 17.461 -88.041 1.00 48.44 115 LEU A CA 1
ATOM 912 C C . LEU A 1 115 ? 40.234 18.093 -88.601 1.00 48.44 115 LEU A C 1
ATOM 914 O O . LEU A 1 115 ? 40.699 19.118 -88.105 1.00 48.44 115 LEU A O 1
ATOM 918 N N . GLU A 1 116 ? 40.795 17.441 -89.615 1.00 48.22 116 GLU A N 1
ATOM 919 C CA . GLU A 1 116 ? 41.744 18.029 -90.559 1.00 48.22 116 GLU A CA 1
ATOM 920 C C . GLU A 1 116 ? 41.075 19.174 -91.340 1.00 48.22 116 GLU A C 1
ATOM 922 O O . GLU A 1 116 ? 39.979 18.992 -91.873 1.00 48.22 116 GLU A O 1
ATOM 927 N N . SER A 1 117 ? 41.757 20.321 -91.445 1.00 49.38 117 SER A N 1
ATOM 928 C CA . SER A 1 117 ? 42.095 20.994 -92.717 1.00 49.38 117 SER A CA 1
ATOM 929 C C . SER A 1 117 ? 43.066 22.142 -92.460 1.00 49.38 117 SER A C 1
ATOM 931 O O . SER A 1 117 ? 42.692 23.023 -91.650 1.00 49.38 117 SER A O 1
#

Foldseek 3Di:
DDPPVQPPQWDADDPGDIGGHPQAQVNFDWDKDKDWDWDDPPPPDIDIDIDIDPTDTDHHPPDPPVVVVVVVVVVCVVVVVVVVVVVVVVVVVVVVVVVVVVVVVDDDPPDDDDDDD

InterPro domains:
  IPR013783 Immunoglobulin-like fold [G3DSA:2.60.40.10] (1-51)
  IPR036179 Immunoglobulin-like domain superfamily [SSF48726] (16-58)

pLDDT: mean 79.78, std 15.96, range [42.59, 96.0]

Radius of gyration: 38.24 Å; chains: 1; bounding box: 78×33×120 Å

Sequence (117 aa):
MVHSSYRGRTELRGPADLHIKGVDIVDHATYYCFVLLKFCKGNNIMDSIIQYGNGTKLDGNGSLESRRNYDVLTVVLYVGIKNLILAVLLTLSLLYLKRRRLQSDGEPEIYLQPLES

Secondary structure (DSSP, 8-state):
---GGGTTTEEEETTTEEEESS--GGG-EEE--EEEEEEE-STT-EEEEEEE---EEE---TTHHHHHHHHHHHHHHHHHHHHHHHHHHHHHHHHHHHHHHHHHS------------

Organism: Engystomops pustulosus (NCBI:txid76066)